Protein AF-A0A3C1KMA6-F1 (afdb_monomer)

Mean predicted aligned error: 2.56 Å

Secondary structure (DSSP, 8-state):
-EEESSSS-PPBP-EEEEE-SSEEEEEEEETTTEEEEEEEESTTEEE---

Solvent-accessible surface area (backbone atoms only — not comparable to full-atom values): 3023 Å² total; per-residue (Å²): 52,45,26,47,71,58,92,80,58,62,66,47,73,51,48,82,76,44,81,53,97,63,33,35,29,28,39,37,78,40,100,86,73,42,78,43,76,52,76,44,57,37,75,65,43,46,78,49,87,127

Organism: NCBI:txid287487

Foldseek 3Di:
DKFFQDPPGDDDDAQWPDDDQFKTWGWDQDPVPGIDIDIDTPPRIDDDDD

Sequence (50 aa):
TVTPEDYGSVPVAGELVRLTGRDIAIRRTDSRAGDVVVHFPRAGYRVESV

Structure (mmCIF, N/CA/C/O backbone):
data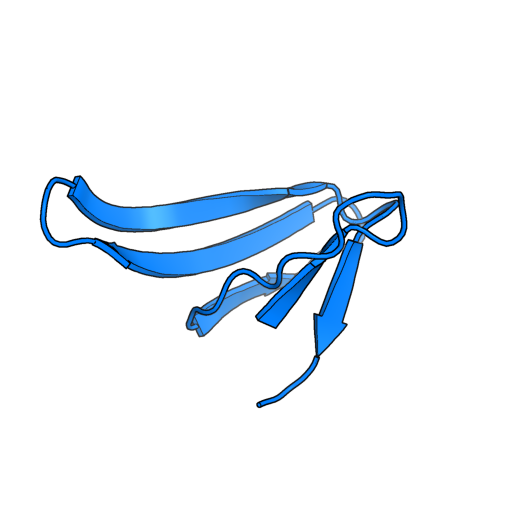_AF-A0A3C1KMA6-F1
#
_entry.id   AF-A0A3C1KMA6-F1
#
loop_
_atom_site.group_PDB
_atom_site.id
_atom_site.type_symbol
_atom_site.label_atom_id
_atom_site.label_alt_id
_atom_site.label_comp_id
_atom_site.label_asym_id
_atom_site.label_entity_id
_atom_site.label_seq_id
_atom_site.pdbx_PDB_ins_code
_atom_site.Cartn_x
_atom_site.Cartn_y
_atom_site.Cartn_z
_atom_site.occupancy
_atom_site.B_iso_or_equiv
_atom_site.auth_seq_id
_atom_site.auth_comp_id
_atom_site.auth_asym_id
_atom_site.auth_atom_id
_atom_site.pdbx_PDB_model_num
ATOM 1 N N . THR A 1 1 ? 6.924 0.783 6.625 1.00 97.00 1 THR A N 1
ATOM 2 C CA . THR A 1 1 ? 6.756 1.712 5.486 1.00 97.00 1 THR A CA 1
ATOM 3 C C . THR A 1 1 ? 6.669 0.933 4.192 1.00 97.00 1 THR A C 1
ATOM 5 O O . THR A 1 1 ? 7.100 -0.216 4.151 1.00 97.00 1 THR A O 1
ATOM 8 N N . VAL A 1 2 ? 6.089 1.539 3.155 1.00 97.50 2 VAL A N 1
ATOM 9 C CA . VAL A 1 2 ? 6.135 1.047 1.771 1.00 97.50 2 VAL A CA 1
ATOM 10 C C . VAL A 1 2 ? 6.861 2.088 0.929 1.00 97.50 2 VAL A C 1
ATOM 12 O O . VAL A 1 2 ? 6.451 3.249 0.925 1.00 97.50 2 VAL A O 1
ATOM 15 N N . THR A 1 3 ? 7.932 1.691 0.250 1.00 97.56 3 THR A N 1
ATOM 16 C CA . THR A 1 3 ? 8.830 2.614 -0.459 1.00 97.56 3 THR A CA 1
ATOM 17 C C . THR A 1 3 ? 9.018 2.149 -1.906 1.00 97.56 3 THR A C 1
ATOM 19 O O . THR A 1 3 ? 9.287 0.959 -2.100 1.00 97.56 3 THR A O 1
ATOM 22 N N . PRO A 1 4 ? 8.883 3.032 -2.915 1.00 96.44 4 PRO A N 1
ATOM 23 C CA . PRO A 1 4 ? 9.246 2.709 -4.295 1.00 96.44 4 PRO A CA 1
ATOM 24 C C . PRO A 1 4 ? 10.735 2.355 -4.408 1.00 96.44 4 PRO A C 1
ATOM 26 O O . PRO A 1 4 ? 11.580 3.006 -3.790 1.00 96.44 4 PRO A O 1
ATOM 29 N N . GLU A 1 5 ? 11.057 1.327 -5.189 1.00 95.00 5 GLU A N 1
ATOM 30 C CA . GLU A 1 5 ? 12.441 0.908 -5.471 1.00 95.00 5 GLU A CA 1
ATOM 31 C C . GLU A 1 5 ? 13.074 1.682 -6.639 1.00 95.00 5 GLU A C 1
ATOM 33 O O . GLU A 1 5 ? 14.274 1.555 -6.883 1.00 95.00 5 GLU A O 1
ATOM 38 N N . ASP A 1 6 ? 12.282 2.479 -7.355 1.00 90.56 6 ASP A N 1
ATOM 39 C CA . ASP A 1 6 ? 12.729 3.386 -8.406 1.00 90.56 6 ASP A CA 1
ATOM 40 C C . ASP A 1 6 ? 13.018 4.800 -7.862 1.00 90.56 6 ASP A C 1
ATOM 42 O O . ASP A 1 6 ? 13.200 5.029 -6.662 1.00 90.56 6 ASP A O 1
ATOM 46 N N . TYR A 1 7 ? 13.157 5.765 -8.770 1.00 79.06 7 TYR A N 1
ATOM 47 C CA . TYR A 1 7 ? 13.461 7.153 -8.437 1.00 79.06 7 TYR A CA 1
ATOM 48 C C . TYR A 1 7 ? 12.323 7.810 -7.643 1.00 79.06 7 TYR A C 1
ATOM 50 O O . TYR A 1 7 ? 11.151 7.697 -7.985 1.00 79.06 7 TYR A O 1
ATOM 58 N N . GLY A 1 8 ? 12.680 8.581 -6.611 1.00 73.50 8 GLY A N 1
ATOM 59 C CA . GLY A 1 8 ? 11.693 9.219 -5.734 1.00 73.50 8 GLY A CA 1
ATOM 60 C C . GLY A 1 8 ? 11.209 8.313 -4.600 1.00 73.50 8 GLY A C 1
ATOM 61 O O . GLY A 1 8 ? 10.022 8.333 -4.281 1.00 73.50 8 GLY A O 1
ATOM 62 N N . SER A 1 9 ? 12.124 7.549 -3.983 1.00 82.69 9 SER A N 1
ATOM 63 C CA . SER A 1 9 ? 11.920 6.616 -2.859 1.00 82.69 9 SER A CA 1
ATOM 64 C C . SER A 1 9 ? 11.436 7.286 -1.559 1.00 82.69 9 SER A C 1
ATOM 66 O O . SER A 1 9 ? 12.074 7.200 -0.509 1.00 82.69 9 SER A O 1
ATOM 68 N N . VAL A 1 10 ? 10.305 7.986 -1.612 1.00 93.62 10 VAL A N 1
ATOM 69 C CA . VAL A 1 10 ? 9.659 8.584 -0.445 1.00 93.62 10 VAL A CA 1
ATOM 70 C C . VAL A 1 10 ? 8.826 7.499 0.243 1.00 93.62 10 VAL A C 1
ATOM 72 O O . VAL A 1 10 ? 7.885 6.979 -0.362 1.00 93.62 10 VAL A O 1
ATOM 75 N N . PRO A 1 11 ? 9.146 7.130 1.494 1.00 95.38 11 PRO A N 1
ATOM 76 C CA . PRO A 1 11 ? 8.425 6.082 2.198 1.00 95.38 11 PRO A CA 1
ATOM 77 C C . PRO A 1 11 ? 7.014 6.538 2.570 1.00 95.38 11 PRO A C 1
ATOM 79 O O . PRO A 1 11 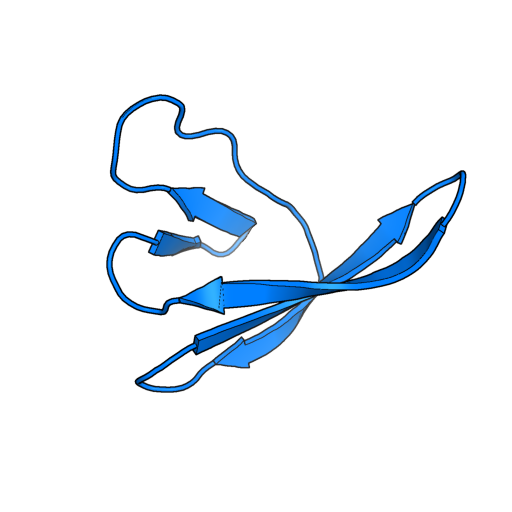? 6.811 7.631 3.101 1.00 95.38 11 PRO A O 1
ATOM 82 N N . VAL A 1 12 ? 6.038 5.652 2.389 1.00 96.88 12 VAL A N 1
ATOM 83 C CA . VAL A 1 12 ? 4.682 5.833 2.915 1.00 96.88 12 VAL A CA 1
ATOM 84 C C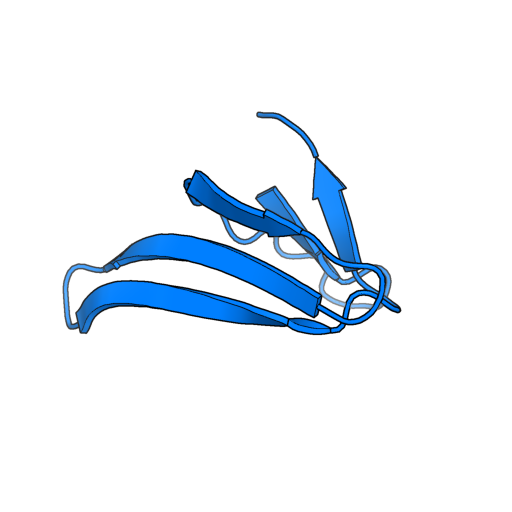 . VAL A 1 12 ? 4.540 5.026 4.203 1.00 96.88 12 VAL A C 1
ATOM 86 O O . VAL A 1 12 ? 4.682 3.800 4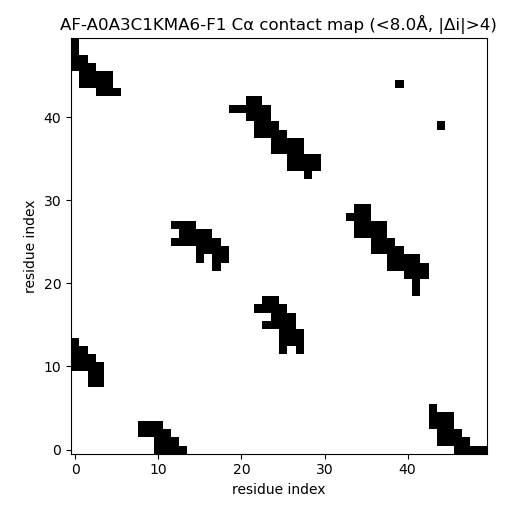.218 1.00 96.88 12 VAL A O 1
ATOM 89 N N . ALA A 1 13 ? 4.296 5.724 5.312 1.00 97.62 13 ALA A N 1
ATOM 90 C CA . ALA A 1 13 ? 4.092 5.119 6.624 1.00 97.62 13 ALA A CA 1
ATOM 91 C C . ALA A 1 13 ? 2.616 4.768 6.860 1.00 97.62 13 ALA A C 1
ATOM 93 O O . ALA A 1 13 ? 1.710 5.499 6.454 1.00 97.62 13 ALA A O 1
ATOM 94 N N . GLY A 1 14 ? 2.398 3.645 7.537 1.00 97.56 14 GLY A N 1
ATOM 95 C CA . GLY A 1 14 ? 1.085 3.125 7.887 1.00 97.56 14 GLY A CA 1
ATOM 96 C C . GLY A 1 14 ? 1.191 1.725 8.483 1.00 97.56 14 GLY A C 1
ATOM 97 O O . GLY A 1 14 ? 2.268 1.126 8.518 1.00 97.56 14 GLY A O 1
ATOM 98 N N . GLU A 1 15 ? 0.061 1.213 8.939 1.00 98.25 15 GLU A N 1
ATOM 99 C CA . GLU A 1 15 ? -0.088 -0.140 9.464 1.00 98.25 15 GLU A CA 1
ATOM 100 C C . GLU A 1 15 ? -0.319 -1.123 8.316 1.00 98.25 15 GLU A C 1
ATOM 102 O O . GLU A 1 15 ? -1.192 -0.901 7.479 1.00 98.25 15 GLU A O 1
ATOM 107 N N . LEU A 1 16 ? 0.445 -2.215 8.261 1.00 98.12 16 LEU A N 1
ATOM 108 C CA . LEU A 1 16 ? 0.274 -3.239 7.233 1.00 98.12 16 LEU A CA 1
ATOM 109 C C . LEU A 1 16 ? -1.036 -4.002 7.448 1.00 98.12 16 LEU A C 1
ATOM 111 O O . LEU A 1 16 ? -1.197 -4.685 8.454 1.00 98.12 16 LEU A O 1
ATOM 115 N N . VAL A 1 17 ? -1.938 -3.936 6.470 1.00 98.50 17 VAL A N 1
ATOM 116 C CA . VAL A 1 17 ? -3.232 -4.643 6.514 1.00 98.50 17 VAL A CA 1
ATOM 117 C C . VAL A 1 17 ? -3.357 -5.721 5.438 1.00 98.50 17 VAL A C 1
ATOM 119 O O . VAL A 1 17 ? -4.197 -6.612 5.548 1.00 98.50 17 VAL A O 1
ATOM 122 N N . ARG A 1 18 ? -2.510 -5.683 4.400 1.00 98.38 18 ARG A N 1
ATOM 123 C CA . ARG A 1 18 ? -2.423 -6.728 3.372 1.00 98.38 18 ARG A CA 1
ATOM 124 C C . ARG A 1 18 ? -1.007 -6.842 2.824 1.00 98.38 18 ARG A C 1
ATOM 126 O O . ARG A 1 18 ? -0.399 -5.836 2.468 1.00 98.38 18 ARG A O 1
ATOM 133 N N . LEU A 1 19 ? -0.531 -8.074 2.668 1.00 98.12 19 LEU A N 1
ATOM 134 C CA . LEU A 1 19 ? 0.694 -8.385 1.939 1.00 98.12 19 LEU A CA 1
ATOM 135 C C . LEU A 1 19 ? 0.503 -9.682 1.155 1.00 98.12 19 LEU A C 1
ATOM 137 O O . LEU A 1 19 ? 0.383 -10.757 1.741 1.00 98.12 19 LEU A O 1
ATOM 141 N N . THR A 1 20 ? 0.457 -9.584 -0.171 1.00 98.25 20 THR A N 1
ATOM 142 C CA . THR A 1 20 ? 0.360 -10.739 -1.069 1.00 98.25 20 THR A CA 1
ATOM 143 C C . THR A 1 20 ? 1.488 -10.726 -2.098 1.00 98.25 20 THR A C 1
ATOM 145 O O . THR A 1 20 ? 2.258 -9.772 -2.202 1.00 98.25 20 THR A O 1
ATOM 148 N N . GLY A 1 21 ? 1.573 -11.780 -2.913 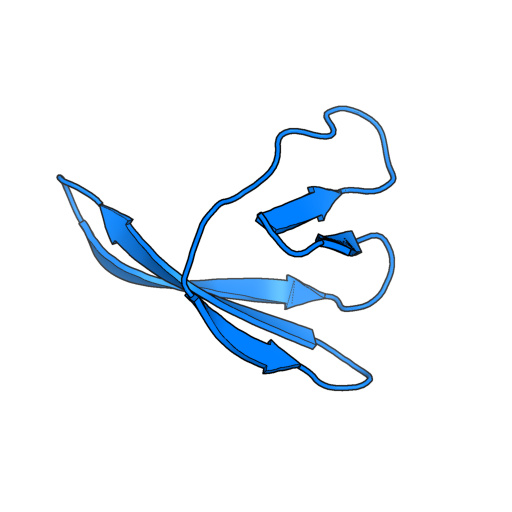1.00 97.94 21 GLY A N 1
ATOM 149 C CA . GLY A 1 21 ? 2.479 -11.801 -4.065 1.00 97.94 21 GLY A CA 1
ATOM 150 C C . GLY A 1 21 ? 2.128 -10.786 -5.163 1.00 97.94 21 GLY A C 1
ATOM 151 O O . GLY A 1 21 ? 2.916 -10.621 -6.088 1.00 97.94 21 GLY A O 1
ATOM 152 N N . ARG A 1 22 ? 0.966 -10.118 -5.095 1.00 98.06 22 ARG A N 1
ATOM 153 C CA . ARG A 1 22 ? 0.502 -9.164 -6.119 1.00 98.06 22 ARG A CA 1
ATOM 154 C C . ARG A 1 22 ? 0.442 -7.729 -5.620 1.00 98.06 22 ARG A C 1
ATOM 156 O O . ARG A 1 22 ? 0.728 -6.817 -6.389 1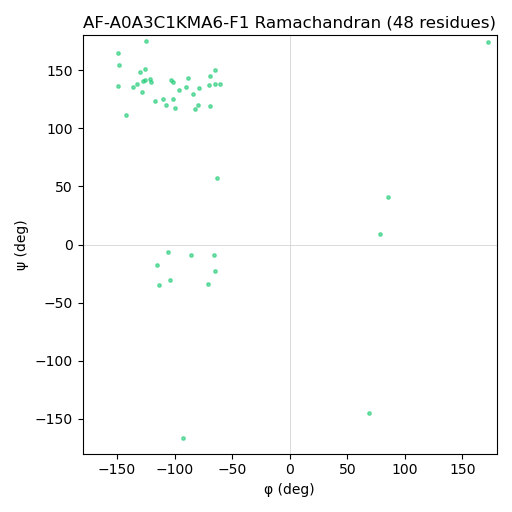.00 98.06 22 ARG A O 1
ATOM 163 N N . ASP A 1 23 ? 0.096 -7.529 -4.356 1.00 98.31 23 ASP A N 1
ATOM 164 C CA . ASP A 1 23 ? -0.115 -6.200 -3.799 1.00 98.31 23 ASP A CA 1
ATOM 165 C C . ASP A 1 23 ? 0.229 -6.086 -2.311 1.00 98.31 23 ASP A C 1
ATOM 167 O O . ASP A 1 23 ? 0.386 -7.068 -1.579 1.00 98.31 23 ASP A O 1
ATOM 171 N N . ILE A 1 24 ? 0.352 -4.834 -1.893 1.00 98.75 24 ILE A N 1
ATOM 172 C CA . ILE A 1 24 ? 0.576 -4.389 -0.525 1.00 98.75 24 ILE A CA 1
ATOM 173 C C . ILE A 1 24 ? -0.529 -3.380 -0.209 1.00 98.75 24 ILE A C 1
ATOM 175 O O . ILE A 1 24 ? -0.875 -2.562 -1.063 1.00 98.75 24 ILE A O 1
ATOM 179 N N . ALA A 1 25 ? -1.065 -3.401 1.009 1.00 98.69 25 ALA A N 1
ATOM 180 C CA . ALA A 1 25 ? -1.950 -2.343 1.481 1.00 98.69 25 ALA A CA 1
ATOM 181 C C . ALA A 1 25 ? -1.608 -1.931 2.912 1.00 98.69 25 ALA A C 1
ATOM 183 O O . ALA A 1 25 ? -1.414 -2.788 3.783 1.00 98.69 25 ALA A O 1
ATOM 184 N N . ILE A 1 26 ? -1.567 -0.618 3.148 1.00 98.69 26 ILE A N 1
ATOM 185 C CA . ILE A 1 26 ? -1.368 -0.034 4.478 1.00 98.69 26 ILE A CA 1
ATOM 186 C C . ILE A 1 26 ? -2.533 0.871 4.863 1.00 98.69 26 ILE A C 1
ATOM 188 O O . ILE A 1 26 ? -3.048 1.614 4.027 1.00 98.69 26 ILE A O 1
ATOM 192 N N . ARG A 1 27 ? -2.918 0.841 6.138 1.00 98.62 27 ARG A N 1
ATOM 193 C CA . ARG A 1 27 ? -3.853 1.794 6.738 1.00 98.62 27 ARG A CA 1
ATOM 194 C C . ARG A 1 27 ? -3.089 2.991 7.298 1.00 98.62 27 ARG A C 1
ATOM 196 O O . ARG A 1 27 ? -2.073 2.818 7.970 1.00 98.62 27 ARG A O 1
ATOM 203 N N . ARG A 1 28 ? -3.582 4.203 7.046 1.00 98.00 28 ARG A N 1
ATOM 204 C CA . ARG A 1 28 ? -3.059 5.446 7.634 1.00 98.00 28 ARG A CA 1
ATOM 205 C C . ARG A 1 28 ? -4.170 6.473 7.825 1.00 98.00 28 ARG A C 1
ATOM 207 O O . ARG A 1 28 ? -5.141 6.467 7.076 1.00 98.00 28 ARG A O 1
ATOM 214 N N . THR A 1 29 ? -3.977 7.375 8.780 1.00 98.31 29 THR A N 1
ATOM 215 C CA . THR A 1 29 ? -4.863 8.523 8.994 1.00 98.31 29 THR A CA 1
ATOM 216 C C . THR A 1 29 ? -4.291 9.750 8.291 1.00 98.31 29 THR A C 1
ATOM 218 O O . THR A 1 29 ? -3.101 10.058 8.406 1.00 98.31 29 THR A O 1
ATOM 221 N N . ASP A 1 30 ? -5.139 10.452 7.554 1.00 97.44 30 ASP A N 1
ATOM 222 C CA . ASP A 1 30 ? -4.844 11.718 6.893 1.00 97.44 30 ASP A CA 1
ATOM 223 C C . ASP A 1 30 ? -5.797 12.804 7.410 1.00 97.44 30 ASP A C 1
ATOM 225 O O . ASP A 1 30 ? -6.984 12.554 7.613 1.00 97.44 30 ASP A O 1
ATOM 229 N N . SER A 1 31 ? -5.302 14.025 7.625 1.00 97.75 31 SER A N 1
ATOM 230 C CA . SER A 1 31 ? -6.103 15.106 8.221 1.00 97.75 31 SER A CA 1
ATOM 231 C C . SER A 1 31 ? -7.281 15.554 7.353 1.00 97.75 31 SER A C 1
ATOM 233 O O . SER A 1 31 ? -8.235 16.128 7.874 1.00 97.75 31 SER A O 1
ATOM 235 N N . ARG A 1 32 ? -7.227 15.310 6.040 1.00 98.06 32 ARG A N 1
ATOM 236 C CA . ARG A 1 32 ? -8.272 15.700 5.085 1.00 98.06 32 ARG A CA 1
ATOM 237 C C . ARG A 1 32 ? -9.137 14.524 4.655 1.00 98.06 32 ARG A C 1
ATOM 239 O O . ARG A 1 32 ? -10.298 14.737 4.324 1.00 98.06 32 ARG A O 1
ATOM 246 N N . ALA A 1 33 ? -8.573 13.318 4.622 1.00 97.62 33 ALA A N 1
ATOM 247 C CA . ALA A 1 33 ? -9.258 12.122 4.128 1.00 97.62 33 ALA A CA 1
ATOM 248 C C . ALA A 1 33 ? -9.698 11.140 5.230 1.00 97.62 33 ALA A C 1
ATOM 250 O O . ALA A 1 33 ? -10.400 10.179 4.927 1.00 97.62 33 ALA A O 1
ATOM 251 N N . GLY A 1 34 ? -9.324 11.373 6.492 1.00 98.31 34 GLY A N 1
ATOM 252 C CA . GLY A 1 34 ? -9.590 10.441 7.587 1.00 98.31 34 GLY A CA 1
ATOM 253 C C . GLY A 1 34 ? -8.773 9.157 7.446 1.00 98.31 34 GLY A C 1
ATOM 254 O O . GLY A 1 34 ? -7.629 9.186 6.988 1.00 98.31 34 GLY A O 1
ATOM 255 N N . ASP A 1 35 ? -9.352 8.028 7.848 1.00 98.31 35 ASP A N 1
ATOM 256 C CA . ASP A 1 35 ? -8.701 6.725 7.729 1.00 98.31 35 ASP A CA 1
ATOM 257 C C . ASP A 1 35 ? -8.807 6.185 6.305 1.00 98.31 35 ASP A C 1
ATOM 259 O O . ASP A 1 35 ? -9.896 5.947 5.779 1.00 98.31 35 ASP A O 1
ATOM 263 N N . VAL A 1 36 ? -7.651 5.950 5.691 1.00 98.56 36 VAL A N 1
ATOM 264 C CA . VAL A 1 36 ? -7.542 5.443 4.325 1.00 98.56 36 VAL A CA 1
ATOM 265 C C . VAL A 1 36 ? -6.681 4.191 4.270 1.00 98.56 36 VAL A C 1
ATOM 267 O O . VAL A 1 36 ? -5.747 4.010 5.055 1.00 98.56 36 VAL A O 1
ATOM 270 N N . VAL A 1 37 ? -6.974 3.341 3.287 1.00 98.69 37 VAL A N 1
ATOM 271 C CA . VAL A 1 37 ? -6.119 2.218 2.901 1.00 98.69 37 VAL A CA 1
ATOM 272 C C . VAL A 1 37 ? -5.458 2.557 1.570 1.00 98.69 37 VAL A C 1
ATOM 274 O O . VAL A 1 37 ? -6.137 2.797 0.574 1.00 98.69 37 VAL A O 1
ATOM 277 N N . VAL A 1 38 ? -4.128 2.594 1.555 1.00 98.44 38 VAL A N 1
ATOM 278 C CA . VAL A 1 38 ? -3.331 2.884 0.357 1.00 98.44 38 VAL A CA 1
ATOM 279 C C . VAL A 1 38 ? -2.795 1.576 -0.205 1.00 98.44 38 VAL A C 1
ATOM 281 O O . VAL A 1 38 ? -2.139 0.821 0.515 1.00 98.44 38 VAL A O 1
ATOM 284 N N . HIS A 1 39 ? -3.076 1.319 -1.481 1.00 98.50 39 HIS A N 1
ATOM 285 C CA . HIS A 1 39 ? -2.663 0.111 -2.189 1.00 98.50 39 HIS A CA 1
ATOM 286 C C . HIS A 1 39 ? -1.450 0.375 -3.083 1.00 98.50 39 HIS A C 1
ATOM 288 O O . HIS A 1 39 ? -1.396 1.384 -3.784 1.00 98.50 39 HIS A O 1
ATOM 294 N N . PHE A 1 40 ? -0.520 -0.576 -3.100 1.00 98.06 40 PHE A N 1
ATOM 295 C CA . PHE A 1 40 ? 0.663 -0.584 -3.958 1.00 98.06 40 PHE A CA 1
ATOM 296 C C . PHE A 1 40 ? 0.777 -1.936 -4.670 1.00 98.06 40 PHE A C 1
ATOM 298 O O . PHE A 1 40 ? 0.413 -2.963 -4.083 1.00 98.06 40 PHE A O 1
ATOM 305 N N . PRO A 1 41 ? 1.314 -1.993 -5.900 1.00 97.75 41 PRO A N 1
ATOM 306 C CA . PRO A 1 41 ? 1.737 -3.262 -6.480 1.00 97.75 41 PRO A CA 1
ATOM 307 C C . PRO A 1 41 ? 2.898 -3.853 -5.667 1.00 97.75 41 PRO A C 1
ATOM 309 O O . PRO A 1 41 ? 3.696 -3.133 -5.073 1.00 97.75 41 PRO A O 1
ATOM 312 N N . ARG A 1 42 ? 3.013 -5.186 -5.635 1.00 97.31 42 ARG A N 1
ATOM 313 C CA . ARG A 1 42 ? 4.112 -5.857 -4.916 1.00 97.31 42 ARG A CA 1
ATOM 314 C C . ARG A 1 42 ? 5.465 -5.668 -5.606 1.00 97.31 42 ARG A C 1
ATOM 316 O O . ARG A 1 42 ? 6.489 -5.644 -4.926 1.00 97.31 42 ARG A O 1
ATOM 323 N N . ALA A 1 43 ? 5.466 -5.602 -6.936 1.00 97.62 43 ALA A N 1
ATOM 324 C CA . ALA A 1 43 ? 6.664 -5.401 -7.741 1.00 97.62 43 ALA A CA 1
ATOM 325 C C . ALA A 1 43 ? 7.068 -3.920 -7.742 1.00 97.62 43 ALA A C 1
ATOM 327 O O . ALA A 1 43 ? 6.208 -3.059 -7.920 1.00 97.62 43 ALA A O 1
ATOM 328 N N . GLY A 1 44 ? 8.362 -3.641 -7.561 1.00 96.50 44 GLY A N 1
ATOM 329 C CA . GLY A 1 44 ? 8.905 -2.278 -7.531 1.00 96.50 44 GLY A CA 1
ATOM 330 C C . GLY A 1 44 ? 8.693 -1.533 -6.211 1.00 96.50 44 GLY A C 1
ATOM 331 O O . GLY A 1 44 ? 8.955 -0.337 -6.148 1.00 96.50 44 GLY A O 1
ATOM 332 N N . TYR A 1 45 ? 8.223 -2.218 -5.163 1.00 97.44 45 TYR A N 1
ATOM 333 C CA . TYR A 1 45 ? 8.037 -1.642 -3.835 1.00 97.44 45 TYR A CA 1
ATOM 334 C C . TYR A 1 45 ? 8.623 -2.543 -2.753 1.00 97.44 45 TYR A C 1
ATOM 336 O O . TYR A 1 45 ? 8.421 -3.765 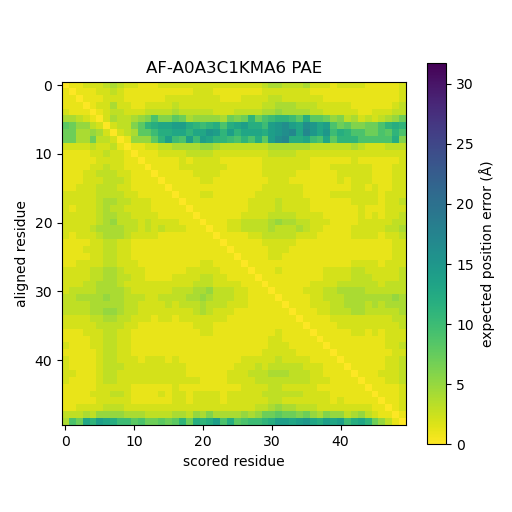-2.741 1.00 97.44 45 TYR A O 1
ATOM 344 N N . ARG A 1 46 ? 9.288 -1.909 -1.789 1.00 96.44 46 ARG A N 1
ATOM 345 C CA . ARG A 1 46 ? 9.833 -2.549 -0.595 1.00 96.44 46 ARG A CA 1
ATOM 346 C C . ARG A 1 46 ? 8.960 -2.264 0.620 1.00 96.44 46 ARG A C 1
ATOM 348 O O . ARG A 1 46 ? 8.462 -1.153 0.786 1.00 96.44 46 ARG A O 1
ATOM 355 N N . VAL A 1 47 ? 8.810 -3.270 1.480 1.00 97.38 47 VAL A N 1
ATOM 356 C CA . VAL A 1 47 ? 8.170 -3.143 2.794 1.00 97.38 47 VAL A CA 1
ATOM 357 C C . VAL A 1 47 ? 9.235 -3.285 3.874 1.00 97.38 47 VAL A C 1
ATOM 359 O O . VAL A 1 47 ? 9.948 -4.286 3.899 1.00 97.38 47 VAL A O 1
ATOM 362 N N . GLU A 1 48 ? 9.325 -2.302 4.764 1.00 96.56 48 GLU A N 1
ATOM 363 C CA . GLU A 1 48 ? 10.279 -2.276 5.880 1.00 96.56 48 GLU A CA 1
ATOM 364 C C . GLU A 1 48 ? 9.536 -2.014 7.196 1.00 96.56 48 GLU A C 1
ATOM 366 O O . GLU A 1 48 ? 8.576 -1.235 7.234 1.00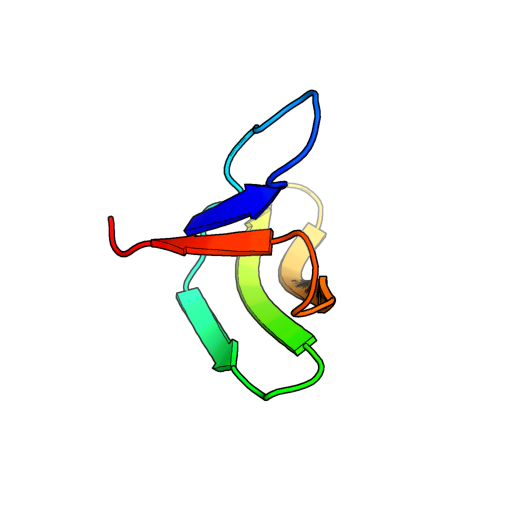 96.56 48 GLU A O 1
ATOM 371 N N . SER A 1 49 ? 9.945 -2.681 8.278 1.00 92.81 49 SER A N 1
ATOM 372 C CA . SER A 1 49 ? 9.511 -2.310 9.629 1.00 92.81 49 SER A CA 1
ATOM 373 C C . SER A 1 49 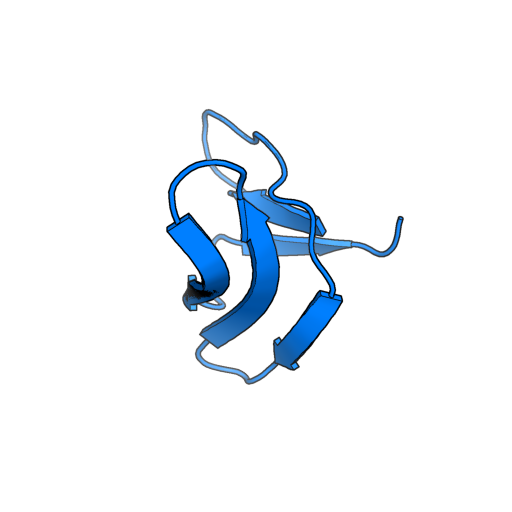? 10.137 -0.973 10.012 1.00 92.81 49 SER A C 1
ATOM 375 O O . SER A 1 49 ? 11.270 -0.693 9.622 1.00 92.81 49 SER A O 1
ATOM 377 N N . VAL A 1 50 ? 9.395 -0.168 10.769 1.00 78.00 50 VAL A N 1
ATOM 378 C CA . VAL A 1 50 ? 9.905 1.065 11.384 1.00 78.00 50 VAL A CA 1
ATOM 379 C C . VAL A 1 50 ? 10.358 0.754 12.799 1.00 78.00 50 VAL A C 1
ATOM 381 O O . VAL A 1 50 ? 9.637 -0.033 13.454 1.00 78.00 50 VAL A O 1
#

pLDDT: mean 95.86, std 5.48, range [73.5, 98.75]

Nearest PDB structures (foldseek):
  3ic8-assembly3_D  TM=9.616E-01  e=6.789E-03  Pseudomonas syringae pv. tomato
  4kf9-assembly1_A-2  TM=9.543E-01  e=1.592E-02  Ralstonia solanacearum IPO1609
  3ic8-assembly2_A  TM=9.327E-01  e=1.798E-02  Pseudomonas syringae pv. tomato
  3ic8-assembly3_C  TM=9.135E-01  e=1.326E-02  Pseudomonas syringae pv. tomato
  3ic8-assembly2_B  TM=9.654E-01  e=3.731E-02  Pseudomonas syringae pv. tomato

Radius of gyration: 10.73 Å; Cα contacts (8 Å, |Δi|>4): 88; chains: 1; bounding box: 23×28×20 Å